Protein AF-A0A2N9IVP8-F1 (afdb_monomer_lite)

Foldseek 3Di:
DDDDDDPDDDPDPPPPVVPPPQPLVRLVVLLVVLCVVCVVVVPVVSVVVSVVSVVVSVVVCALVNQLVVLVVPDPPPDPVSVVSNVPRPDPDDDD

Sequence (95 aa):
MTQDVEMKDHPTPSHSLSTPVPSTLQNLKEIASLIETGSYTKEVRRIGRAIRLTITLRRKLTAPVLSAFIDFALVPGSEVHARLSVYLPKRGGAD

pLDDT: mean 74.44, std 15.32, range [42.06, 93.38]

Organism: Fagus sylvatica (NCBI:txid28930)

Secondary structure (DSSP, 8-state):
-----------------------HHHHHHHHHHHHHHHHHHT-HHHHHHHHHHHHHHHTT--HHHHHHHHHHHS-TT-HHHHHHHTTSPPTT---

Structure (mmCIF, N/CA/C/O backbone):
data_AF-A0A2N9IVP8-F1
#
_entry.id   AF-A0A2N9IVP8-F1
#
loop_
_atom_site.group_PDB
_atom_site.id
_atom_site.type_symbol
_atom_site.label_atom_id
_atom_site.label_alt_id
_atom_site.label_comp_id
_atom_site.label_asym_id
_atom_site.label_entity_id
_atom_site.label_seq_id
_atom_site.pdbx_PDB_ins_code
_atom_site.Cartn_x
_atom_site.Cartn_y
_atom_site.Cartn_z
_atom_site.occupancy
_atom_site.B_iso_or_equiv
_atom_site.auth_seq_id
_atom_site.auth_comp_id
_atom_site.auth_asym_id
_atom_site.auth_atom_id
_atom_site.pdbx_PDB_model_num
ATOM 1 N N . MET A 1 1 ? -65.668 -5.208 33.645 1.00 48.00 1 MET A N 1
ATOM 2 C CA . MET A 1 1 ? -65.347 -4.817 32.259 1.00 48.00 1 MET A CA 1
ATOM 3 C C . MET A 1 1 ? -63.839 -4.618 32.193 1.00 48.00 1 MET A C 1
ATOM 5 O O . MET A 1 1 ? -63.347 -3.616 32.692 1.00 48.00 1 MET A O 1
ATOM 9 N N . THR A 1 2 ? -63.107 -5.638 31.756 1.00 50.84 2 THR A N 1
ATOM 10 C CA . THR A 1 2 ? -61.640 -5.650 31.634 1.00 50.84 2 THR A CA 1
ATOM 11 C C . THR A 1 2 ? -61.229 -4.895 30.372 1.00 50.84 2 THR A C 1
ATOM 13 O O . THR A 1 2 ? -61.816 -5.113 29.316 1.00 50.84 2 THR A O 1
ATOM 16 N N . GLN A 1 3 ? -60.261 -3.986 30.484 1.00 55.03 3 GLN A N 1
ATOM 17 C CA . GLN A 1 3 ? -59.623 -3.350 29.332 1.00 55.03 3 GLN A CA 1
ATOM 18 C C . GLN A 1 3 ? -58.253 -3.998 29.141 1.00 55.03 3 GLN A C 1
ATOM 20 O O . GLN A 1 3 ? -57.309 -3.703 29.869 1.00 55.03 3 GLN A O 1
ATOM 25 N N . ASP A 1 4 ? -58.196 -4.918 28.186 1.00 56.56 4 ASP A N 1
ATOM 26 C CA . ASP A 1 4 ? -56.964 -5.436 27.602 1.00 56.56 4 ASP A CA 1
ATOM 27 C C . ASP A 1 4 ? -56.372 -4.327 26.717 1.00 56.56 4 ASP A C 1
ATOM 29 O O . ASP A 1 4 ? -56.995 -3.899 25.743 1.00 56.56 4 ASP A O 1
ATOM 33 N N . VAL A 1 5 ? -55.202 -3.804 27.090 1.00 66.38 5 VAL A N 1
ATOM 34 C CA . VAL A 1 5 ? -54.409 -2.911 26.236 1.00 66.38 5 VAL A CA 1
ATOM 35 C C . VAL A 1 5 ? -53.485 -3.789 25.403 1.00 66.38 5 VAL A C 1
ATOM 37 O O . VAL A 1 5 ? -52.499 -4.345 25.882 1.00 66.38 5 VAL A O 1
ATOM 40 N N . GLU A 1 6 ? -53.856 -3.928 24.138 1.00 60.62 6 GLU A N 1
ATOM 41 C CA . GLU A 1 6 ? -53.102 -4.611 23.098 1.00 60.62 6 GLU A CA 1
ATOM 42 C C . GLU A 1 6 ? -51.796 -3.834 22.835 1.00 60.62 6 GLU A C 1
ATOM 44 O O . GLU A 1 6 ? -51.803 -2.737 22.269 1.00 60.62 6 GLU A O 1
ATOM 49 N N . MET A 1 7 ? -50.654 -4.367 23.285 1.00 68.38 7 MET A N 1
ATOM 50 C CA . MET A 1 7 ? -49.346 -3.818 22.924 1.00 68.38 7 MET A CA 1
ATOM 51 C C . MET A 1 7 ? -49.048 -4.198 21.476 1.00 68.38 7 MET A C 1
ATOM 53 O O . MET A 1 7 ? -48.649 -5.317 21.174 1.00 68.38 7 MET A O 1
ATOM 57 N N . LYS A 1 8 ? -49.286 -3.255 20.565 1.00 52.75 8 LYS A N 1
ATOM 58 C CA . LYS A 1 8 ? -48.959 -3.410 19.152 1.00 52.75 8 LYS A CA 1
ATOM 59 C C . LYS A 1 8 ? -47.438 -3.402 19.005 1.00 52.75 8 LYS A C 1
ATOM 61 O O . LYS A 1 8 ? -46.825 -2.340 19.091 1.00 52.75 8 LYS A O 1
ATOM 66 N N . ASP A 1 9 ? -46.849 -4.574 18.781 1.00 50.53 9 ASP A N 1
ATOM 67 C CA . ASP A 1 9 ? -45.440 -4.724 18.423 1.00 50.53 9 ASP A CA 1
ATOM 68 C C . ASP A 1 9 ? -45.110 -3.797 17.249 1.00 50.53 9 ASP A C 1
ATOM 70 O O . ASP A 1 9 ? -45.562 -3.972 16.114 1.00 50.53 9 ASP A O 1
ATOM 74 N N . HIS A 1 10 ? -44.353 -2.744 17.539 1.00 52.78 10 HIS A N 1
ATOM 75 C CA . HIS A 1 10 ? -43.788 -1.887 16.517 1.00 52.78 10 HIS A CA 1
ATOM 76 C C . HIS A 1 10 ? -42.557 -2.599 15.963 1.00 52.78 10 HIS A C 1
ATOM 78 O O . HIS A 1 10 ? -41.606 -2.819 16.719 1.00 52.78 10 HIS A O 1
ATOM 84 N N . PRO A 1 11 ? -42.529 -2.961 14.667 1.00 45.62 11 PRO A N 1
ATOM 85 C CA . PRO A 1 11 ? -41.317 -3.488 14.072 1.00 45.62 11 PRO A CA 1
ATOM 86 C C . PRO A 1 11 ? -40.243 -2.412 14.194 1.00 45.62 11 PRO A C 1
ATOM 88 O O . PRO A 1 11 ? -40.350 -1.323 13.625 1.00 45.62 11 PRO A O 1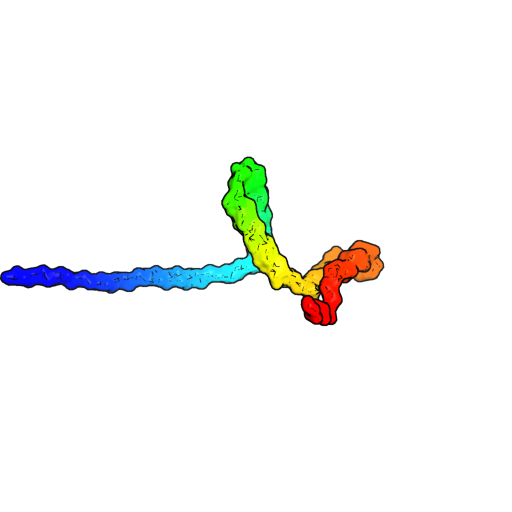
ATOM 91 N N . THR A 1 12 ? -39.215 -2.711 14.983 1.00 48.31 12 THR A N 1
ATOM 92 C CA . THR A 1 12 ? -38.002 -1.907 15.058 1.00 48.31 12 THR A CA 1
ATOM 93 C C . THR A 1 12 ? -37.463 -1.823 13.634 1.00 48.31 12 THR A C 1
ATOM 95 O O . THR A 1 12 ? -37.234 -2.878 13.031 1.00 48.31 12 THR A O 1
ATOM 98 N N . PRO A 1 13 ? -37.273 -0.626 13.050 1.00 42.06 13 PRO A N 1
ATOM 99 C CA . PRO A 1 13 ? -36.653 -0.518 11.747 1.00 42.06 13 PRO A CA 1
ATOM 100 C C . PRO A 1 13 ? -35.243 -1.079 11.881 1.00 42.06 13 PRO A C 1
ATOM 102 O O . PRO A 1 13 ? -34.332 -0.427 12.393 1.00 42.06 13 PRO A O 1
ATOM 105 N N . SER A 1 14 ? -35.067 -2.325 11.452 1.00 48.59 14 SER A N 1
ATOM 106 C CA . SER A 1 14 ? -33.761 -2.894 11.179 1.00 48.59 14 SER A CA 1
ATOM 107 C C . SER A 1 14 ? -33.253 -2.161 9.952 1.00 48.59 14 SER A C 1
ATOM 109 O O . SER A 1 14 ? -33.325 -2.640 8.824 1.00 48.59 14 SER A O 1
ATOM 111 N N . HIS A 1 15 ? -32.779 -0.939 10.179 1.00 45.88 15 HIS A N 1
ATOM 112 C CA . HIS A 1 15 ? -31.909 -0.230 9.271 1.00 45.88 15 HIS A CA 1
ATOM 113 C C . HIS A 1 15 ? -30.586 -0.991 9.271 1.00 45.88 15 HIS A C 1
ATOM 115 O O . HIS A 1 15 ? -29.575 -0.547 9.814 1.00 45.88 15 HIS A O 1
ATOM 121 N N . SER A 1 16 ? -30.592 -2.161 8.633 1.00 51.00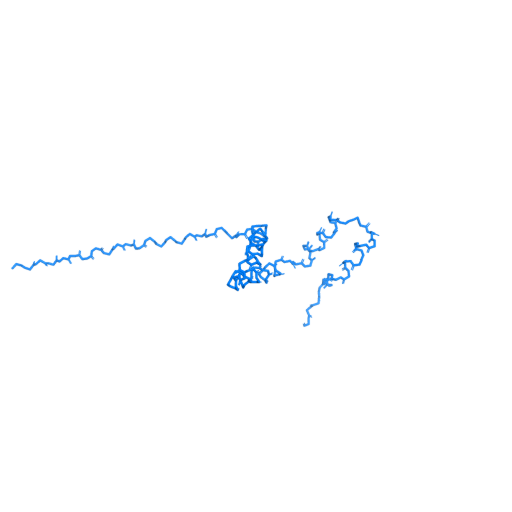 16 SER A N 1
ATOM 122 C CA . SER A 1 16 ? -29.416 -2.741 8.011 1.00 51.00 16 SER A CA 1
ATOM 123 C C . SER A 1 16 ? -29.035 -1.790 6.882 1.00 51.00 16 SER A C 1
ATOM 125 O O . SER A 1 16 ? -29.257 -2.058 5.703 1.00 51.00 16 SER A O 1
ATOM 127 N N . LEU A 1 17 ? -28.521 -0.615 7.257 1.00 50.06 17 LEU A N 1
ATOM 128 C CA . LEU A 1 17 ? -27.758 0.227 6.364 1.00 50.06 17 LEU A CA 1
ATOM 129 C C . LEU A 1 17 ? -26.584 -0.654 5.970 1.00 50.06 17 LEU A C 1
ATOM 131 O O . LEU A 1 17 ? -25.633 -0.813 6.734 1.00 50.06 17 LEU A O 1
ATOM 135 N N . SER A 1 18 ? -26.703 -1.295 4.810 1.00 48.94 18 SER A N 1
ATOM 136 C CA . SER A 1 18 ? -25.565 -1.837 4.093 1.00 48.94 18 SER A CA 1
ATOM 137 C C . SER A 1 18 ? -24.652 -0.646 3.851 1.00 48.94 18 SER A C 1
ATOM 139 O O . SER A 1 18 ? -24.811 0.086 2.874 1.00 48.94 18 SER A O 1
ATOM 141 N N . THR A 1 19 ? -23.763 -0.381 4.806 1.00 59.22 19 THR A N 1
ATOM 142 C CA . THR A 1 19 ? -22.761 0.659 4.674 1.00 59.22 19 THR A CA 1
ATOM 143 C C . THR A 1 19 ? -21.949 0.281 3.444 1.00 59.22 19 THR A C 1
ATOM 145 O O . THR A 1 19 ? -21.453 -0.848 3.366 1.00 59.22 19 THR A O 1
ATOM 148 N N . PRO A 1 20 ? -21.881 1.155 2.425 1.00 62.00 20 PRO A N 1
ATOM 149 C CA . PRO A 1 20 ? -21.129 0.842 1.225 1.00 62.00 20 PRO A CA 1
ATOM 150 C C . PRO A 1 20 ? -19.710 0.510 1.665 1.00 62.00 20 PRO A C 1
ATOM 152 O O . PRO A 1 20 ? -19.105 1.290 2.404 1.00 62.00 20 PRO A O 1
ATOM 155 N N . VAL A 1 21 ? -19.215 -0.670 1.270 1.00 61.84 21 VAL A N 1
ATOM 156 C CA . VAL A 1 21 ? -17.871 -1.121 1.639 1.00 61.84 21 VAL A CA 1
ATOM 157 C C . VAL A 1 21 ? -16.912 -0.001 1.242 1.00 61.84 21 VAL A C 1
ATOM 159 O O . VAL A 1 21 ? -16.797 0.288 0.046 1.00 61.84 21 VAL A O 1
ATOM 162 N N . PRO A 1 22 ? -16.265 0.676 2.209 1.00 66.25 22 PRO A N 1
ATOM 163 C CA . PRO A 1 22 ? -15.497 1.863 1.899 1.00 66.25 22 PRO A CA 1
ATOM 164 C C . PRO A 1 22 ? -14.393 1.483 0.921 1.00 66.25 22 PRO A C 1
ATOM 166 O O . PRO A 1 22 ? -13.667 0.495 1.107 1.00 66.25 22 PRO A O 1
ATOM 169 N N . SER A 1 23 ? -14.291 2.264 -0.153 1.00 79.94 23 SER A N 1
ATOM 170 C CA . SER A 1 23 ? -13.259 2.070 -1.162 1.00 79.94 23 SER A CA 1
ATOM 171 C C . SER A 1 23 ? -11.876 2.142 -0.509 1.00 79.94 23 SER A C 1
ATOM 173 O O . SER A 1 23 ? -11.681 2.738 0.554 1.00 79.94 23 SER A O 1
ATOM 175 N N . THR A 1 24 ? -10.879 1.519 -1.133 1.00 76.81 24 THR A N 1
ATOM 176 C CA . THR A 1 24 ? -9.486 1.571 -0.658 1.00 76.81 24 THR A CA 1
ATOM 177 C C . THR A 1 24 ? -9.031 3.020 -0.433 1.00 76.81 24 THR A C 1
ATOM 179 O O . THR A 1 24 ? -8.426 3.326 0.589 1.00 76.81 24 THR A O 1
ATOM 182 N N . LEU A 1 25 ? -9.429 3.929 -1.328 1.00 78.06 25 LEU A N 1
ATOM 183 C CA . LEU A 1 25 ? -9.162 5.363 -1.234 1.00 78.06 25 LEU A CA 1
ATOM 184 C C . LEU A 1 25 ? -9.853 6.024 -0.030 1.00 78.06 25 LEU A C 1
ATOM 186 O O . LEU A 1 25 ? -9.244 6.855 0.638 1.00 78.06 25 LEU A O 1
ATOM 190 N N . GLN A 1 26 ? -11.094 5.645 0.286 1.00 83.69 26 GLN A N 1
ATOM 191 C CA . GLN A 1 26 ? -11.801 6.183 1.451 1.00 83.69 26 GLN A CA 1
ATOM 192 C C . GLN A 1 26 ? -11.117 5.781 2.764 1.00 83.69 26 GLN A C 1
ATOM 194 O O . GLN A 1 26 ? -10.921 6.624 3.636 1.00 83.69 26 GLN A O 1
ATOM 199 N N . ASN A 1 27 ? -10.683 4.521 2.875 1.00 81.00 27 ASN A N 1
ATOM 200 C CA . ASN A 1 27 ? -9.933 4.049 4.043 1.00 81.00 27 ASN A CA 1
ATOM 201 C C . ASN A 1 27 ? -8.605 4.805 4.202 1.00 81.00 27 ASN A C 1
ATOM 203 O O . ASN A 1 27 ? -8.242 5.173 5.314 1.00 81.00 27 ASN A O 1
ATOM 207 N N . LEU A 1 28 ? -7.902 5.079 3.096 1.00 81.12 28 LEU A N 1
ATOM 208 C CA . LEU A 1 28 ? -6.668 5.872 3.106 1.00 81.12 28 LEU A CA 1
ATOM 209 C C . LEU A 1 28 ? -6.900 7.297 3.631 1.00 81.12 28 LEU A C 1
ATOM 211 O O . LEU A 1 28 ? -6.145 7.762 4.485 1.00 81.12 28 LEU A O 1
ATOM 215 N N . LYS A 1 29 ? -7.965 7.968 3.173 1.00 86.06 29 LYS A N 1
ATOM 216 C CA . LYS A 1 29 ? -8.345 9.304 3.664 1.00 86.06 29 LYS A CA 1
ATOM 217 C C . LYS A 1 29 ? -8.677 9.296 5.158 1.00 86.06 29 LYS A C 1
ATOM 219 O O . LYS A 1 29 ? -8.246 10.189 5.884 1.00 86.06 29 LYS A O 1
ATOM 224 N N . GLU A 1 30 ? -9.410 8.285 5.625 1.00 84.94 30 GLU A N 1
ATOM 225 C CA . GLU A 1 30 ? -9.767 8.160 7.043 1.00 84.94 30 GLU A CA 1
ATOM 226 C C . GLU A 1 30 ? -8.532 7.899 7.918 1.00 84.94 30 GLU A C 1
ATOM 228 O O . GLU A 1 30 ? -8.389 8.523 8.967 1.00 84.94 30 GLU A O 1
ATOM 233 N N . ILE A 1 31 ? -7.596 7.049 7.472 1.00 81.19 31 ILE A N 1
ATOM 234 C CA . ILE A 1 31 ? -6.319 6.822 8.169 1.00 81.19 31 ILE A CA 1
ATOM 235 C C . ILE A 1 31 ? -5.536 8.133 8.303 1.00 81.19 31 ILE A C 1
ATOM 237 O O . ILE A 1 31 ? -5.099 8.456 9.406 1.00 81.19 31 ILE A O 1
ATOM 241 N N . ALA A 1 32 ? -5.388 8.896 7.215 1.00 81.31 32 ALA A N 1
ATOM 242 C CA . ALA A 1 32 ? -4.662 10.166 7.233 1.00 81.31 32 ALA A CA 1
ATOM 243 C C . ALA A 1 32 ? -5.289 11.162 8.225 1.00 81.31 32 ALA A C 1
ATOM 245 O O . ALA A 1 32 ? -4.592 11.684 9.093 1.00 81.31 32 ALA A O 1
ATOM 246 N N . SER A 1 33 ? -6.615 11.328 8.171 1.00 83.88 33 SER A N 1
ATOM 247 C CA . SER A 1 33 ? -7.352 12.210 9.084 1.00 83.88 33 SER A CA 1
ATOM 248 C C . SER A 1 33 ? -7.223 11.786 10.555 1.00 83.88 33 SER A C 1
ATOM 250 O O . SER A 1 33 ? -7.043 12.631 11.437 1.00 83.88 33 SER A O 1
ATOM 252 N N . LEU A 1 34 ? -7.275 10.478 10.840 1.00 79.62 34 LEU A N 1
ATOM 253 C CA . LEU A 1 34 ? -7.128 9.943 12.197 1.00 79.62 34 LEU A CA 1
ATOM 254 C C . LEU A 1 34 ? -5.710 10.106 12.751 1.00 79.62 34 LEU A C 1
ATOM 256 O O . LEU A 1 34 ? -5.567 10.309 13.956 1.00 79.62 34 LEU A O 1
ATOM 260 N N . ILE A 1 35 ? -4.678 10.006 11.909 1.00 76.25 35 ILE A N 1
ATOM 261 C CA . ILE A 1 35 ? -3.284 10.229 12.316 1.00 76.25 35 ILE A CA 1
ATOM 262 C C . ILE A 1 35 ? -3.059 11.710 12.612 1.00 76.25 35 ILE A C 1
ATOM 264 O O . ILE A 1 35 ? -2.548 12.033 13.679 1.00 76.25 35 ILE A O 1
ATOM 268 N N . GLU A 1 36 ? -3.487 12.592 11.712 1.00 76.75 36 GLU A N 1
ATOM 269 C CA . GLU A 1 36 ? -3.315 14.040 11.849 1.00 76.75 36 GLU A CA 1
ATOM 270 C C . GLU A 1 36 ? -4.015 14.580 13.105 1.00 76.75 36 GLU A C 1
ATOM 272 O O . GLU A 1 36 ? -3.406 15.267 13.925 1.00 76.75 36 GLU A O 1
ATOM 277 N N . THR A 1 37 ? -5.275 14.192 13.330 1.00 69.56 37 THR A N 1
ATOM 278 C CA . THR A 1 37 ? -5.993 14.606 14.547 1.00 69.56 37 THR A CA 1
ATOM 279 C C . THR A 1 37 ? -5.521 13.862 15.794 1.00 69.56 37 THR A C 1
ATOM 281 O O . THR A 1 37 ? -5.387 14.469 16.854 1.00 69.56 37 THR A O 1
ATOM 284 N N . GLY A 1 38 ? -5.249 12.559 15.694 1.00 60.41 38 GLY A N 1
ATOM 285 C CA . GLY A 1 38 ? -4.848 11.728 16.829 1.00 60.41 38 GLY A CA 1
ATOM 286 C C . GLY A 1 38 ? -3.438 12.018 17.347 1.00 60.41 38 GLY A C 1
ATOM 287 O O . GLY A 1 38 ? -3.210 11.877 18.550 1.00 60.41 38 GLY A O 1
ATOM 288 N N . SER A 1 39 ? -2.498 12.448 16.495 1.00 59.59 39 SER A N 1
ATOM 289 C CA . SER A 1 39 ? -1.164 12.871 16.949 1.00 59.59 39 SER A CA 1
ATOM 290 C C . SER A 1 39 ? -1.217 14.213 17.675 1.00 59.59 39 SER A C 1
ATOM 292 O O . SER A 1 39 ? -0.435 14.434 18.598 1.00 59.59 39 SER A O 1
ATOM 294 N N . TYR A 1 40 ? -2.158 15.082 17.296 1.00 56.72 40 TYR A N 1
ATOM 295 C CA . TYR A 1 40 ? -2.384 16.370 17.945 1.00 56.72 40 TYR A CA 1
ATOM 296 C C . TYR A 1 40 ? -3.049 16.214 19.324 1.00 56.72 40 TYR A C 1
ATOM 298 O O . TYR A 1 40 ? -2.616 16.837 20.292 1.00 56.72 40 TYR A O 1
ATOM 306 N N . THR A 1 41 ? -4.053 15.337 19.453 1.00 64.62 41 THR A N 1
ATOM 307 C CA . THR A 1 41 ? -4.824 15.157 20.703 1.00 64.62 41 THR A CA 1
ATOM 308 C C . THR A 1 41 ? -4.335 14.017 21.603 1.00 64.62 41 THR A C 1
ATOM 310 O O . THR A 1 41 ? -4.859 13.838 22.702 1.00 64.62 41 THR A O 1
ATOM 313 N N . LYS A 1 42 ? -3.342 13.228 21.160 1.00 69.62 42 LYS A N 1
ATOM 314 C CA . LYS A 1 42 ? -2.859 11.994 21.822 1.00 69.62 42 LYS A CA 1
ATOM 315 C C . LYS A 1 42 ? -3.978 10.983 22.125 1.00 69.62 42 LYS A C 1
ATOM 317 O O . LYS A 1 42 ? -3.880 10.180 23.054 1.00 69.62 42 LYS A O 1
ATOM 322 N N . GLU A 1 43 ? -5.049 10.982 21.332 1.00 73.94 43 GLU A N 1
ATOM 323 C CA . GLU A 1 43 ? -6.176 10.067 21.520 1.00 73.94 43 GLU A CA 1
ATOM 324 C C . GLU A 1 43 ? -5.818 8.642 21.070 1.00 73.94 43 GLU A C 1
ATOM 326 O O . GLU A 1 43 ? -5.994 8.255 19.910 1.00 73.94 43 GLU A O 1
ATOM 331 N N . VAL A 1 44 ? -5.384 7.815 22.026 1.00 74.94 44 VAL A N 1
ATOM 332 C CA . VAL A 1 44 ? -4.998 6.403 21.823 1.00 74.94 44 VAL A CA 1
ATOM 333 C C . VAL A 1 44 ? -6.068 5.604 21.066 1.00 74.94 44 VAL A C 1
ATOM 335 O O . VAL A 1 44 ? -5.754 4.766 20.220 1.00 74.94 44 VAL A O 1
ATOM 338 N N . ARG A 1 45 ? -7.355 5.895 21.298 1.00 75.75 45 ARG A N 1
ATOM 339 C CA . ARG A 1 45 ? -8.470 5.231 20.603 1.00 75.75 45 ARG A CA 1
ATOM 340 C C . ARG A 1 45 ? -8.487 5.514 19.095 1.00 75.75 45 ARG A C 1
ATOM 342 O O . ARG A 1 45 ? -8.820 4.611 18.323 1.00 75.75 45 ARG A O 1
ATOM 349 N N . ARG A 1 46 ? -8.127 6.729 18.663 1.00 74.62 46 ARG A N 1
ATOM 350 C CA . ARG A 1 46 ? -8.037 7.098 17.236 1.00 74.62 46 ARG A CA 1
ATOM 351 C C . ARG A 1 46 ? -6.824 6.455 16.581 1.00 74.62 46 ARG A C 1
ATOM 353 O O . ARG A 1 46 ? -6.964 5.873 15.508 1.00 74.62 46 ARG A O 1
ATOM 360 N N . ILE A 1 47 ? -5.694 6.431 17.286 1.00 76.31 47 ILE A N 1
ATOM 361 C CA . ILE A 1 47 ? -4.487 5.708 16.861 1.00 76.31 47 ILE A CA 1
ATOM 362 C C . ILE A 1 47 ? -4.812 4.219 16.654 1.00 76.31 47 ILE A C 1
ATOM 364 O O . ILE A 1 47 ? -4.540 3.656 15.595 1.00 76.31 47 ILE A O 1
ATOM 368 N N . GLY A 1 48 ? -5.510 3.590 17.604 1.00 79.75 48 GLY A N 1
ATOM 369 C CA . GLY A 1 48 ? -5.949 2.198 17.486 1.00 79.75 48 GLY A CA 1
ATOM 370 C C . GLY A 1 48 ? -6.957 1.934 16.354 1.00 79.75 48 GLY A C 1
ATOM 371 O O . GLY A 1 48 ? -7.035 0.807 15.858 1.00 79.75 48 GLY A O 1
ATOM 372 N N . ARG A 1 49 ? -7.742 2.934 15.921 1.00 82.88 49 ARG A N 1
ATOM 373 C CA . ARG A 1 49 ? -8.577 2.829 14.705 1.00 82.88 49 ARG A CA 1
ATOM 374 C C . ARG A 1 49 ? -7.726 2.908 13.442 1.00 82.88 49 ARG A C 1
ATOM 376 O O . ARG A 1 49 ? -7.887 2.049 12.579 1.00 82.88 49 ARG A O 1
ATOM 383 N N . ALA A 1 50 ? -6.800 3.863 13.365 1.00 77.94 50 ALA A N 1
ATOM 384 C CA . ALA A 1 50 ? -5.882 3.993 12.235 1.00 77.94 50 ALA A CA 1
ATOM 385 C C . ALA A 1 50 ? -5.063 2.707 12.031 1.00 77.94 50 ALA A C 1
ATOM 387 O O . ALA A 1 50 ? -5.029 2.177 10.926 1.00 77.94 50 ALA A O 1
ATOM 388 N N . ILE A 1 51 ? -4.517 2.124 13.107 1.00 81.69 51 ILE A N 1
ATOM 389 C CA . ILE A 1 51 ? -3.784 0.846 13.049 1.00 81.69 51 ILE A CA 1
ATOM 390 C C . ILE A 1 51 ? -4.657 -0.276 12.466 1.00 81.69 51 ILE A C 1
ATOM 392 O O . ILE A 1 51 ? -4.219 -1.004 11.575 1.00 81.69 51 ILE A O 1
ATOM 396 N N . ARG A 1 52 ? -5.906 -0.418 12.930 1.00 84.44 52 ARG A N 1
ATOM 397 C CA . ARG A 1 52 ? -6.829 -1.453 12.429 1.00 84.44 52 ARG A CA 1
ATOM 398 C C . ARG A 1 52 ? -7.171 -1.270 10.952 1.00 84.44 52 ARG A C 1
ATOM 400 O O . ARG A 1 52 ? -7.203 -2.255 10.208 1.00 84.44 52 ARG A O 1
ATOM 407 N N . LEU A 1 53 ? -7.390 -0.029 10.523 1.00 83.31 53 LEU A N 1
ATOM 408 C CA . LEU A 1 53 ? -7.616 0.294 9.115 1.00 83.31 53 LEU A CA 1
ATOM 409 C C . LEU A 1 53 ? -6.376 -0.037 8.272 1.00 83.31 53 LEU A C 1
ATOM 411 O O . LEU A 1 53 ? -6.516 -0.671 7.227 1.00 83.31 53 LEU A O 1
ATOM 415 N N . THR A 1 54 ? -5.170 0.263 8.759 1.00 79.31 54 THR A N 1
ATOM 416 C CA . THR A 1 54 ? -3.906 -0.096 8.094 1.00 79.31 54 THR A CA 1
ATOM 417 C C . THR A 1 54 ? -3.723 -1.611 7.963 1.00 79.31 54 THR A C 1
ATOM 419 O O . THR A 1 54 ? -3.364 -2.094 6.890 1.00 79.31 54 THR A O 1
ATOM 422 N N . ILE A 1 55 ? -4.017 -2.394 9.009 1.00 83.69 55 ILE A N 1
ATOM 423 C CA . ILE A 1 55 ? -3.945 -3.869 8.951 1.00 83.69 55 ILE A CA 1
ATOM 424 C C . ILE A 1 55 ? -4.939 -4.423 7.923 1.00 83.69 55 ILE A C 1
ATOM 426 O O . ILE A 1 55 ? -4.603 -5.319 7.146 1.00 83.69 55 ILE A O 1
ATOM 430 N N . THR A 1 56 ? -6.156 -3.879 7.898 1.00 84.06 56 THR A N 1
ATOM 431 C CA . THR A 1 56 ? -7.192 -4.282 6.936 1.00 84.06 56 THR A CA 1
ATOM 432 C C . THR A 1 56 ? -6.769 -3.948 5.509 1.00 84.06 56 THR A C 1
ATOM 434 O O . THR A 1 56 ? -6.889 -4.783 4.614 1.00 84.06 56 THR A O 1
ATOM 437 N N . LEU A 1 57 ? -6.208 -2.757 5.301 1.00 81.94 57 LEU A N 1
ATOM 438 C CA . LEU A 1 57 ? -5.697 -2.313 4.012 1.00 81.94 57 LEU A CA 1
ATOM 439 C C . LEU A 1 57 ? -4.540 -3.189 3.519 1.00 81.94 57 LEU A C 1
ATOM 441 O O . LEU A 1 57 ? -4.524 -3.561 2.348 1.00 81.94 57 LEU A O 1
ATOM 445 N N . ARG A 1 58 ? -3.624 -3.592 4.411 1.00 81.25 58 ARG A N 1
ATOM 446 C CA . ARG A 1 58 ? -2.501 -4.487 4.083 1.00 81.25 58 ARG A CA 1
ATOM 447 C C . ARG A 1 58 ? -2.971 -5.787 3.429 1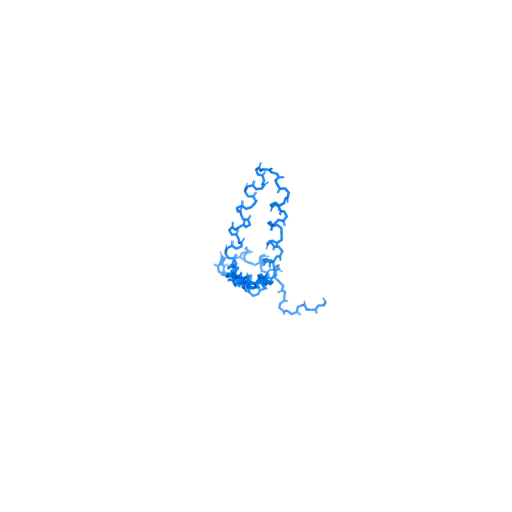.00 81.25 58 ARG A C 1
ATOM 449 O O . ARG A 1 58 ? -2.325 -6.258 2.504 1.00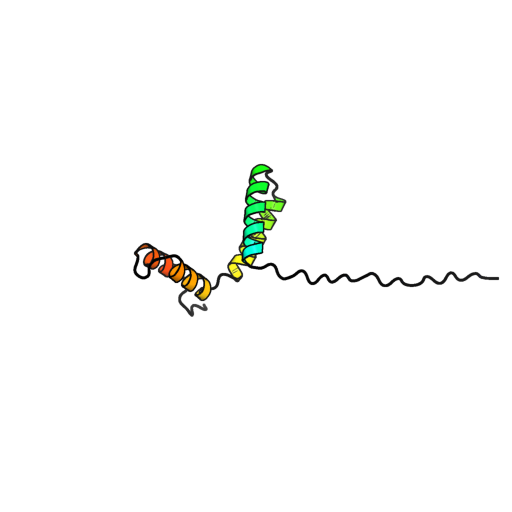 81.25 58 ARG A O 1
ATOM 456 N N . ARG A 1 59 ? -4.117 -6.338 3.847 1.00 81.81 59 ARG A N 1
ATOM 457 C CA . ARG A 1 59 ? -4.693 -7.557 3.242 1.00 81.81 59 ARG A CA 1
ATOM 458 C C . ARG A 1 59 ? -5.193 -7.349 1.808 1.00 81.81 59 ARG A C 1
ATOM 460 O O . ARG A 1 59 ? -5.325 -8.319 1.073 1.00 81.81 59 ARG A O 1
ATOM 467 N N . LYS A 1 60 ? -5.476 -6.104 1.408 1.00 81.69 60 LYS A N 1
ATOM 468 C CA . LYS A 1 60 ? -5.943 -5.746 0.055 1.00 81.69 60 LYS A CA 1
ATOM 469 C C . LYS A 1 60 ? -4.786 -5.413 -0.899 1.00 81.69 60 LYS A C 1
ATOM 471 O O . LYS A 1 60 ? -4.990 -5.404 -2.109 1.00 81.69 60 LYS A O 1
ATOM 476 N N . LEU A 1 61 ? -3.588 -5.145 -0.372 1.00 82.50 61 LEU A N 1
ATOM 477 C CA . LEU A 1 61 ? -2.377 -4.861 -1.146 1.00 82.50 61 LEU A CA 1
ATOM 478 C C . LEU A 1 61 ? -1.707 -6.171 -1.576 1.00 82.50 61 LEU A C 1
ATOM 480 O O . LEU A 1 61 ? -0.775 -6.659 -0.942 1.00 82.50 61 LEU A O 1
ATOM 484 N N . THR A 1 62 ? -2.226 -6.766 -2.646 1.00 87.19 62 THR A N 1
ATOM 485 C CA . THR A 1 62 ? -1.689 -8.010 -3.209 1.00 87.19 62 THR A CA 1
ATOM 486 C C . THR A 1 62 ? -0.430 -7.745 -4.039 1.00 87.19 62 THR A C 1
ATOM 488 O O . THR A 1 62 ? -0.237 -6.644 -4.556 1.00 87.19 62 THR A O 1
ATOM 491 N N . ALA A 1 63 ? 0.422 -8.763 -4.210 1.00 86.38 63 ALA A N 1
ATOM 492 C CA . ALA A 1 63 ? 1.629 -8.650 -5.036 1.00 86.38 63 ALA A CA 1
ATOM 493 C C . ALA A 1 63 ? 1.348 -8.120 -6.462 1.00 86.38 63 ALA A C 1
ATOM 495 O O . ALA A 1 63 ? 2.080 -7.236 -6.900 1.00 86.38 63 ALA A O 1
ATOM 496 N N . PRO A 1 64 ? 0.270 -8.542 -7.163 1.00 88.44 64 PRO A N 1
ATOM 497 C CA . PRO A 1 64 ? -0.086 -7.969 -8.461 1.00 88.44 64 PRO A CA 1
ATOM 498 C C . PRO A 1 64 ? -0.433 -6.478 -8.402 1.00 88.44 64 PRO A C 1
ATOM 500 O O . PRO A 1 64 ? -0.007 -5.721 -9.266 1.00 88.44 64 PRO A O 1
ATOM 503 N N . VAL A 1 65 ? -1.179 -6.042 -7.379 1.00 87.62 65 VAL A N 1
ATOM 504 C CA . VAL A 1 65 ? -1.557 -4.628 -7.209 1.00 87.62 65 VAL A CA 1
ATOM 505 C C . VAL A 1 65 ? -0.325 -3.768 -6.934 1.00 87.62 65 VAL A C 1
ATOM 507 O O . VAL A 1 65 ? -0.193 -2.683 -7.494 1.00 87.62 65 VAL A O 1
ATOM 510 N N . LEU A 1 66 ? 0.591 -4.262 -6.100 1.00 88.19 66 LEU A N 1
ATOM 511 C CA . LEU A 1 66 ? 1.840 -3.570 -5.789 1.00 88.19 66 LEU A CA 1
ATOM 512 C C . LEU A 1 66 ? 2.790 -3.522 -6.994 1.00 88.19 66 LEU A C 1
ATOM 514 O O . LEU A 1 66 ? 3.380 -2.475 -7.241 1.00 88.19 66 LEU A O 1
ATOM 518 N N . SER A 1 67 ? 2.890 -4.606 -7.771 1.00 89.19 67 SER A N 1
ATOM 519 C CA . SER A 1 67 ? 3.650 -4.626 -9.030 1.00 89.19 67 SER A CA 1
ATOM 520 C C . SER A 1 67 ? 3.110 -3.593 -10.013 1.00 89.19 67 SER A C 1
ATOM 522 O O . SER A 1 67 ? 3.857 -2.731 -10.457 1.00 89.19 67 SER A O 1
ATOM 524 N N . ALA A 1 68 ? 1.797 -3.613 -10.273 1.00 90.00 68 ALA A N 1
ATOM 525 C CA . ALA A 1 68 ? 1.159 -2.670 -11.188 1.00 90.00 68 ALA A CA 1
ATOM 526 C C . ALA A 1 68 ? 1.346 -1.211 -10.743 1.00 90.00 68 ALA A C 1
ATOM 528 O O . ALA A 1 68 ? 1.510 -0.324 -11.575 1.00 90.00 68 ALA A O 1
ATOM 529 N N . PHE A 1 69 ? 1.344 -0.954 -9.433 1.00 90.50 69 PHE A N 1
ATOM 530 C CA . PHE A 1 69 ? 1.624 0.375 -8.899 1.00 90.50 69 PHE A CA 1
ATOM 531 C C . PHE A 1 69 ? 3.075 0.810 -9.135 1.00 90.50 69 PHE A C 1
ATOM 533 O O . PHE A 1 69 ? 3.296 1.953 -9.526 1.00 90.50 69 PHE A O 1
ATOM 540 N N . ILE A 1 70 ? 4.055 -0.074 -8.922 1.00 91.19 70 ILE A N 1
ATOM 541 C CA . ILE A 1 70 ? 5.474 0.220 -9.181 1.00 91.19 70 ILE A CA 1
ATOM 542 C C . ILE A 1 70 ? 5.696 0.481 -10.676 1.00 91.19 70 ILE A C 1
ATOM 544 O O . ILE A 1 70 ? 6.338 1.471 -11.017 1.00 91.19 70 ILE A O 1
ATOM 548 N N . ASP A 1 71 ? 5.109 -0.337 -11.550 1.00 92.44 71 ASP A N 1
ATOM 549 C CA . ASP A 1 71 ? 5.188 -0.162 -13.006 1.00 92.44 71 ASP A CA 1
ATOM 550 C C . ASP A 1 71 ? 4.525 1.141 -13.483 1.00 92.44 71 ASP A C 1
ATOM 552 O O . ASP A 1 71 ? 4.960 1.740 -14.463 1.00 92.44 71 ASP A O 1
ATOM 556 N N . PHE A 1 72 ? 3.475 1.592 -12.790 1.00 92.56 72 PHE A N 1
ATOM 557 C CA . PHE A 1 72 ? 2.798 2.857 -13.075 1.00 92.56 72 PHE A CA 1
ATOM 558 C C . PHE A 1 72 ? 3.571 4.078 -12.556 1.00 92.56 72 PHE A C 1
ATOM 560 O O . PHE A 1 72 ? 3.670 5.091 -13.243 1.00 92.56 72 PHE A O 1
ATOM 567 N N . ALA A 1 73 ? 4.069 4.014 -11.320 1.00 92.88 73 ALA A N 1
ATOM 568 C CA . ALA A 1 73 ? 4.647 5.164 -10.631 1.00 92.88 73 ALA A CA 1
ATOM 569 C C . ALA A 1 73 ? 6.112 5.420 -11.005 1.00 92.88 73 ALA A C 1
ATOM 571 O O . ALA A 1 73 ? 6.605 6.533 -10.815 1.00 92.88 73 ALA A O 1
ATOM 572 N N . LEU A 1 74 ? 6.820 4.398 -11.489 1.00 93.25 74 LEU A N 1
ATOM 573 C CA . LEU A 1 74 ? 8.253 4.450 -11.750 1.00 93.25 74 LEU A CA 1
ATOM 574 C C . LEU A 1 74 ? 8.547 4.090 -13.199 1.00 93.25 74 LEU A C 1
ATOM 576 O O . LEU A 1 74 ? 7.879 3.259 -13.803 1.00 93.25 74 LEU A O 1
ATOM 580 N N . VAL A 1 75 ? 9.610 4.682 -13.739 1.00 91.94 75 VAL A N 1
ATOM 581 C CA . VAL A 1 75 ? 10.081 4.342 -15.082 1.00 91.94 75 VAL A CA 1
ATOM 582 C C . VAL A 1 75 ? 10.593 2.892 -15.075 1.00 91.94 75 VAL A C 1
ATOM 584 O O . VAL A 1 75 ? 11.481 2.582 -14.266 1.00 91.94 75 VAL A O 1
ATOM 587 N N . PRO A 1 76 ? 10.084 2.005 -15.953 1.00 87.62 76 PRO A N 1
ATOM 588 C CA . PRO A 1 76 ? 10.585 0.640 -16.073 1.00 87.62 76 PRO A CA 1
ATOM 589 C C . PRO A 1 76 ? 12.090 0.623 -16.355 1.00 87.62 76 PRO A C 1
ATOM 591 O O . PRO A 1 76 ? 12.584 1.378 -17.190 1.00 87.62 76 PRO A O 1
ATOM 594 N N . GLY A 1 77 ? 12.833 -0.218 -15.635 1.00 85.69 77 GLY A N 1
ATOM 595 C CA . GLY A 1 77 ? 14.295 -0.290 -15.749 1.00 85.69 77 GLY A CA 1
ATOM 596 C C . GLY A 1 77 ? 15.059 0.789 -14.973 1.00 85.69 77 GLY A C 1
ATOM 597 O O . GLY A 1 77 ? 16.288 0.758 -14.956 1.00 85.69 77 GLY A O 1
ATOM 598 N N . SER A 1 78 ? 14.373 1.714 -14.291 1.00 92.69 78 SER A N 1
ATOM 599 C CA . SER A 1 78 ? 15.035 2.606 -13.333 1.00 92.69 78 SER A CA 1
ATOM 600 C C . SER A 1 78 ? 15.574 1.829 -12.127 1.00 92.69 78 SER A C 1
ATOM 602 O O . SER A 1 78 ? 15.003 0.826 -11.697 1.00 92.69 78 SER A O 1
ATOM 604 N N . GLU A 1 79 ? 16.661 2.321 -11.529 1.00 93.19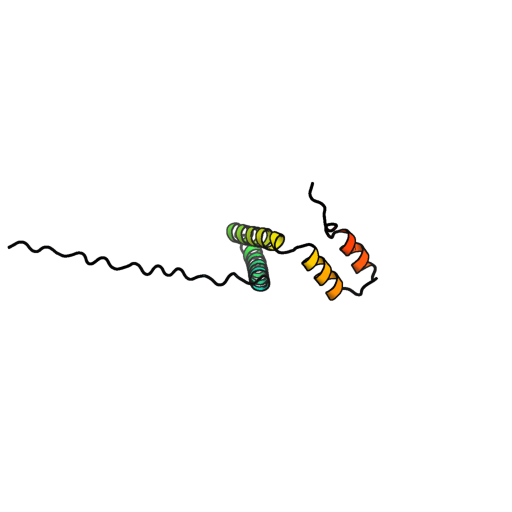 79 GLU A N 1
ATOM 605 C CA . GLU A 1 79 ? 17.249 1.703 -10.334 1.00 93.19 79 GLU A CA 1
ATOM 606 C C . GLU A 1 79 ? 16.239 1.618 -9.178 1.00 93.19 79 GLU A C 1
ATOM 608 O O . GLU A 1 79 ? 16.176 0.620 -8.461 1.00 93.19 79 GLU A O 1
ATOM 613 N N . VAL A 1 80 ? 15.408 2.652 -9.020 1.00 90.81 80 VAL A N 1
ATOM 614 C CA . VAL A 1 80 ? 14.367 2.706 -7.987 1.00 90.81 80 VAL A CA 1
ATOM 615 C C . VAL A 1 80 ? 13.313 1.625 -8.223 1.00 90.81 80 VAL A C 1
ATOM 617 O O . VAL A 1 80 ? 12.927 0.933 -7.280 1.00 90.81 80 VAL A O 1
ATOM 620 N N . HIS A 1 81 ? 12.895 1.429 -9.478 1.00 92.88 81 HIS A N 1
ATOM 621 C CA . HIS A 1 81 ? 11.984 0.348 -9.861 1.00 92.88 81 HIS A CA 1
ATOM 622 C C . HIS A 1 81 ? 12.586 -1.025 -9.536 1.00 92.88 81 HIS A C 1
ATOM 624 O O . HIS A 1 81 ? 11.939 -1.833 -8.864 1.00 92.88 81 HIS A O 1
ATOM 630 N N . ALA A 1 82 ? 13.848 -1.258 -9.907 1.00 91.50 82 ALA A N 1
ATOM 631 C CA . ALA A 1 82 ? 14.536 -2.522 -9.647 1.00 91.50 82 ALA A CA 1
ATOM 632 C C . ALA A 1 82 ? 14.667 -2.817 -8.144 1.00 91.50 82 ALA A C 1
ATOM 634 O O . ALA A 1 82 ? 14.331 -3.914 -7.699 1.00 91.50 82 ALA A O 1
ATOM 635 N N . ARG A 1 83 ? 15.090 -1.829 -7.342 1.00 93.38 83 ARG A N 1
ATOM 636 C CA . ARG A 1 83 ? 15.218 -1.968 -5.881 1.00 93.38 83 ARG A CA 1
ATOM 637 C C . ARG A 1 83 ? 13.883 -2.296 -5.218 1.00 93.38 83 ARG A C 1
ATOM 639 O O . ARG A 1 83 ? 13.836 -3.155 -4.342 1.00 93.38 83 ARG A O 1
ATOM 646 N N . LEU A 1 84 ? 12.803 -1.630 -5.627 1.00 90.06 84 LEU A N 1
ATOM 647 C CA . LEU A 1 84 ? 11.483 -1.830 -5.027 1.00 90.06 84 LEU A CA 1
ATOM 648 C C . LEU A 1 84 ? 10.836 -3.151 -5.451 1.00 90.06 84 LEU A C 1
ATOM 650 O O . LEU A 1 84 ? 10.198 -3.809 -4.629 1.00 90.06 84 LEU A O 1
ATOM 654 N N . SER A 1 85 ? 11.058 -3.578 -6.692 1.00 89.06 85 SER A N 1
ATOM 655 C CA . SER A 1 85 ? 10.516 -4.834 -7.220 1.00 89.06 85 SER A CA 1
ATOM 656 C C . SER A 1 85 ? 11.021 -6.072 -6.468 1.00 89.06 85 SER A C 1
ATOM 658 O O . SER A 1 85 ? 10.292 -7.055 -6.360 1.00 89.06 85 SER A O 1
ATOM 660 N N . VAL A 1 86 ? 12.224 -6.027 -5.880 1.00 90.19 86 VAL A N 1
ATOM 661 C CA . VAL A 1 86 ? 12.789 -7.134 -5.076 1.00 90.19 86 VAL A CA 1
ATOM 662 C C . VAL A 1 86 ? 11.975 -7.417 -3.806 1.00 90.19 86 VAL A C 1
ATOM 664 O O . VAL A 1 86 ? 11.961 -8.550 -3.328 1.00 90.19 86 VAL A O 1
ATOM 667 N N . TYR A 1 87 ? 11.270 -6.418 -3.270 1.00 88.25 87 TYR A N 1
ATOM 668 C CA . TYR A 1 87 ? 10.437 -6.577 -2.072 1.00 88.25 87 TYR A CA 1
ATOM 669 C C . TYR A 1 87 ? 9.044 -7.134 -2.370 1.00 88.25 87 TYR A C 1
ATOM 671 O O . TYR A 1 87 ? 8.276 -7.404 -1.442 1.00 88.25 87 TYR A O 1
ATOM 679 N N . LEU A 1 88 ? 8.689 -7.302 -3.647 1.00 86.88 88 LEU A N 1
ATOM 680 C CA . LEU A 1 88 ? 7.427 -7.923 -4.007 1.00 86.88 88 LEU A CA 1
ATOM 681 C C . LEU A 1 88 ? 7.492 -9.431 -3.733 1.00 86.88 88 LEU A C 1
ATOM 683 O O . LEU A 1 88 ? 8.486 -10.080 -4.067 1.00 86.88 88 LEU A O 1
ATOM 687 N N . PRO A 1 89 ? 6.427 -10.026 -3.166 1.00 81.88 89 PRO A N 1
ATOM 688 C CA . PRO A 1 89 ? 6.356 -11.469 -3.005 1.00 81.88 89 PRO A CA 1
ATOM 689 C C . PRO A 1 89 ? 6.549 -12.155 -4.360 1.00 81.88 89 PRO A C 1
ATOM 691 O O . PRO A 1 89 ? 5.805 -11.879 -5.307 1.00 81.88 89 PRO A O 1
ATOM 694 N N . LYS A 1 90 ? 7.524 -13.070 -4.459 1.00 71.75 90 LYS A N 1
ATOM 695 C CA . LYS A 1 90 ? 7.645 -13.943 -5.632 1.00 71.75 90 LYS A CA 1
ATOM 696 C C . LYS A 1 90 ? 6.321 -14.684 -5.784 1.00 71.75 90 LYS A C 1
ATOM 698 O O . LYS A 1 90 ? 5.836 -15.299 -4.836 1.00 71.75 90 LYS A O 1
ATOM 703 N N . ARG A 1 91 ? 5.712 -14.570 -6.963 1.00 63.31 91 ARG A N 1
ATOM 704 C CA . ARG A 1 91 ? 4.431 -15.187 -7.316 1.00 63.31 91 ARG A CA 1
ATOM 705 C C . ARG A 1 91 ? 4.517 -16.701 -7.054 1.00 63.31 91 ARG A C 1
ATOM 707 O O . ARG A 1 91 ? 5.024 -17.419 -7.903 1.00 63.31 91 ARG A O 1
ATOM 714 N N . GLY A 1 92 ? 4.072 -17.162 -5.879 1.00 58.12 92 GLY A N 1
ATOM 715 C CA . GLY A 1 92 ? 4.010 -18.590 -5.530 1.00 58.12 92 GLY A CA 1
ATOM 716 C C . GLY A 1 92 ? 4.753 -19.080 -4.277 1.00 58.12 92 GLY A C 1
ATOM 717 O O . GLY A 1 92 ? 4.960 -20.280 -4.176 1.00 58.12 92 GLY A O 1
ATOM 718 N N . GLY A 1 93 ? 5.146 -18.231 -3.324 1.00 46.81 93 GLY A N 1
ATOM 719 C CA . GLY A 1 93 ? 5.667 -18.711 -2.033 1.00 46.81 93 GLY A CA 1
ATOM 720 C C . GLY A 1 93 ? 4.554 -18.997 -1.022 1.00 46.81 93 GLY A C 1
ATOM 721 O O . GLY A 1 93 ? 4.275 -18.143 -0.185 1.00 46.81 93 GLY A O 1
ATOM 722 N N . ALA A 1 94 ? 3.888 -20.146 -1.141 1.00 48.25 94 ALA A N 1
ATOM 723 C CA . ALA A 1 94 ? 3.222 -20.780 -0.009 1.00 48.25 94 ALA A CA 1
ATOM 724 C C . ALA A 1 94 ? 4.251 -21.707 0.648 1.00 48.25 94 ALA A C 1
ATOM 726 O O . ALA A 1 94 ? 4.650 -22.678 0.017 1.00 48.25 94 ALA A O 1
ATOM 727 N N . ASP A 1 95 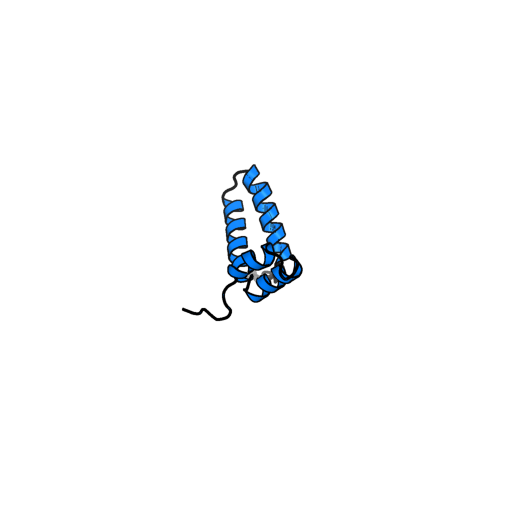? 4.672 -21.367 1.861 1.00 42.88 95 ASP A N 1
ATOM 728 C CA . ASP A 1 95 ? 5.228 -22.283 2.861 1.00 42.88 95 ASP A CA 1
ATOM 729 C C . ASP A 1 95 ? 4.635 -21.883 4.219 1.00 42.88 95 ASP A C 1
ATOM 731 O O . ASP A 1 95 ? 4.600 -20.659 4.508 1.00 42.88 95 ASP A O 1
#

Radius of gyration: 24.19 Å; chains: 1; bounding box: 83×39×48 Å